Protein AF-A0A1Y0IJ52-F1 (afdb_monomer_lite)

pLDDT: mean 93.24, std 6.43, range [60.41, 97.56]

Foldseek 3Di:
DDDPPDDDDWDWDADPVGIDTCCVPPPPPPPDDDDDDDDPPDPD

InterPro domains:
  IPR036249 Thioredoxin-like superfamily [SSF52833] (1-44)

Organism: NCBI:txid1903704

Radius of gyration: 13.06 Å; chains: 1; bounding box: 29×20×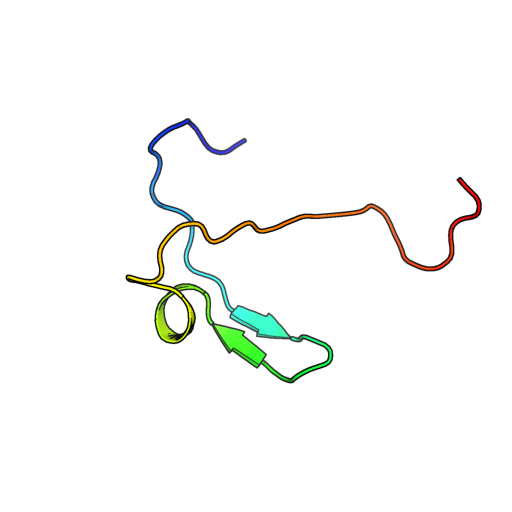32 Å

Structure (mmCIF, N/CA/C/O backbone):
data_AF-A0A1Y0IJ52-F1
#
_entry.id   AF-A0A1Y0IJ52-F1
#
loop_
_atom_site.group_PDB
_atom_site.id
_atom_site.type_symbol
_atom_site.label_atom_id
_atom_site.label_alt_id
_atom_site.label_comp_id
_atom_site.label_asym_id
_atom_site.label_entity_id
_atom_site.label_seq_id
_atom_site.pdbx_PDB_ins_code
_atom_site.Cartn_x
_atom_site.Cartn_y
_atom_site.Cartn_z
_atom_site.occupancy
_atom_site.B_iso_or_equiv
_atom_site.auth_seq_id
_atom_site.auth_comp_id
_atom_site.auth_asym_id
_atom_site.auth_atom_id
_atom_site.pdbx_PDB_model_num
ATOM 1 N N . MET A 1 1 ? -8.868 -3.941 -8.238 1.00 82.94 1 MET A N 1
ATOM 2 C CA . MET A 1 1 ? -8.774 -2.610 -7.603 1.00 82.94 1 MET A CA 1
ATOM 3 C C . MET A 1 1 ? -9.370 -2.749 -6.213 1.00 82.94 1 MET A C 1
ATOM 5 O O . MET A 1 1 ? -10.349 -3.474 -6.098 1.00 82.94 1 MET A O 1
ATOM 9 N N . LEU A 1 2 ? -8.750 -2.189 -5.171 1.00 91.31 2 LEU A N 1
ATOM 10 C CA . LEU A 1 2 ? -9.350 -2.207 -3.833 1.00 91.31 2 LEU A CA 1
ATOM 11 C C . LEU A 1 2 ? -10.391 -1.092 -3.746 1.00 91.31 2 LEU A C 1
ATOM 13 O O . LEU A 1 2 ? -10.120 0.029 -4.172 1.00 91.31 2 LEU A O 1
ATOM 17 N N . GLU A 1 3 ? -11.559 -1.411 -3.202 1.00 96.44 3 GLU A N 1
ATOM 18 C CA . GLU A 1 3 ? -12.605 -0.425 -2.939 1.00 96.44 3 GLU A CA 1
ATOM 19 C C . GLU A 1 3 ? -12.218 0.475 -1.760 1.00 96.44 3 GLU A C 1
ATOM 21 O O . GLU A 1 3 ? -11.505 0.063 -0.839 1.00 96.44 3 GLU A O 1
ATOM 26 N N . ILE A 1 4 ? -12.713 1.712 -1.755 1.00 95.75 4 ILE A N 1
ATOM 27 C CA . ILE A 1 4 ? -12.497 2.628 -0.629 1.00 95.75 4 ILE A CA 1
ATOM 28 C C . ILE A 1 4 ? -13.133 2.034 0.635 1.00 95.75 4 ILE A C 1
ATOM 30 O O . ILE A 1 4 ? -14.284 1.607 0.627 1.00 95.75 4 ILE A O 1
ATOM 34 N N . GLY A 1 5 ? -12.374 2.021 1.734 1.00 95.19 5 GLY A N 1
ATOM 35 C CA . GLY A 1 5 ? -12.809 1.442 3.008 1.00 95.19 5 GLY A CA 1
ATOM 36 C C . GLY A 1 5 ? -12.651 -0.078 3.095 1.00 95.19 5 GLY A C 1
ATOM 37 O O . GLY A 1 5 ? -12.856 -0.636 4.173 1.00 95.19 5 GLY A O 1
ATOM 38 N N . ALA A 1 6 ? -12.243 -0.749 2.011 1.00 96.31 6 ALA A N 1
ATOM 39 C CA . ALA A 1 6 ? -11.869 -2.152 2.080 1.00 96.31 6 ALA A CA 1
ATOM 40 C C . ALA A 1 6 ? -10.681 -2.336 3.029 1.00 96.31 6 ALA A C 1
ATOM 42 O O . ALA A 1 6 ? -9.734 -1.544 3.055 1.00 96.31 6 ALA A O 1
ATOM 43 N N . THR A 1 7 ? -10.724 -3.412 3.807 1.00 94.25 7 THR A N 1
ATOM 44 C CA . THR A 1 7 ? -9.582 -3.831 4.611 1.00 94.25 7 THR A CA 1
ATOM 45 C C . THR A 1 7 ? -8.406 -4.145 3.683 1.00 94.25 7 THR A C 1
ATOM 47 O O . THR A 1 7 ? -8.551 -4.925 2.742 1.00 94.25 7 THR A O 1
ATOM 50 N N . ALA A 1 8 ? -7.245 -3.533 3.939 1.00 94.06 8 ALA A N 1
ATOM 51 C CA . ALA A 1 8 ? -6.033 -3.814 3.174 1.00 94.06 8 ALA A CA 1
ATOM 52 C C . ALA A 1 8 ? -5.685 -5.308 3.288 1.00 94.06 8 ALA A C 1
ATOM 54 O O . ALA A 1 8 ? -5.742 -5.829 4.400 1.00 94.06 8 ALA A O 1
ATOM 55 N N . PRO A 1 9 ? -5.349 -6.008 2.194 1.00 94.50 9 PRO A N 1
ATOM 56 C CA . PRO A 1 9 ? -4.994 -7.420 2.255 1.00 94.50 9 PRO A CA 1
ATOM 57 C C . PRO A 1 9 ? -3.714 -7.600 3.066 1.00 94.50 9 PRO A C 1
ATOM 59 O O . PRO A 1 9 ? -2.762 -6.840 2.895 1.00 94.50 9 PRO A O 1
ATOM 62 N N . ASP A 1 10 ? -3.700 -8.604 3.935 1.00 96.25 10 ASP A N 1
ATOM 63 C CA . ASP A 1 10 ? -2.478 -8.979 4.632 1.00 96.25 10 ASP A CA 1
ATOM 64 C C . ASP A 1 10 ? -1.493 -9.612 3.644 1.00 96.25 1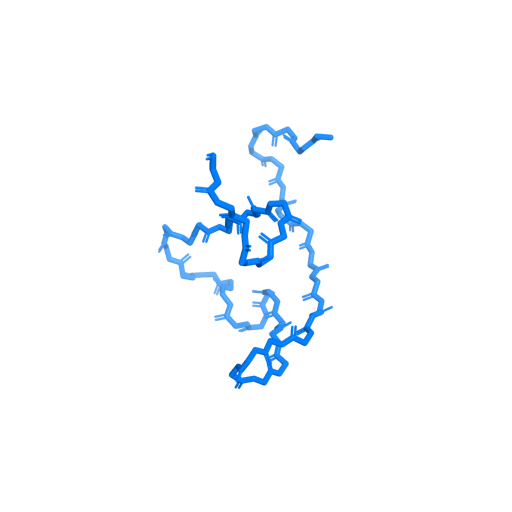0 ASP A C 1
ATOM 66 O O . ASP A 1 10 ? -1.887 -10.430 2.805 1.00 96.25 10 ASP A O 1
ATOM 70 N N . PHE A 1 11 ? -0.227 -9.209 3.709 1.00 95.69 11 PHE A N 1
ATOM 71 C CA . PHE A 1 11 ? 0.808 -9.714 2.816 1.00 95.69 11 PHE A CA 1
ATOM 72 C C . PHE A 1 11 ? 2.152 -9.830 3.519 1.00 95.69 11 PHE A C 1
ATOM 74 O O . PHE A 1 11 ? 2.461 -9.083 4.449 1.00 95.69 11 PHE A O 1
ATOM 81 N N . HIS A 1 12 ? 2.966 -10.732 2.975 1.00 97.56 12 HIS A N 1
ATOM 82 C CA . HIS A 1 12 ? 4.378 -10.862 3.283 1.00 97.56 12 HIS A CA 1
ATOM 83 C C . HIS A 1 12 ? 5.184 -10.662 1.994 1.00 97.56 12 HIS A C 1
ATOM 85 O O . HIS A 1 12 ? 4.888 -11.286 0.972 1.00 97.56 12 HIS A O 1
ATOM 91 N N . ALA A 1 13 ? 6.168 -9.768 2.034 1.00 96.62 13 ALA A N 1
ATOM 92 C CA . ALA A 1 13 ? 7.084 -9.512 0.931 1.00 96.62 13 ALA A CA 1
ATOM 93 C C . ALA A 1 13 ? 8.521 -9.312 1.423 1.00 96.62 13 ALA A C 1
ATOM 95 O O . ALA A 1 13 ? 8.746 -8.783 2.507 1.00 96.62 13 ALA A O 1
ATOM 96 N N . GLU A 1 14 ? 9.489 -9.671 0.586 1.00 97.56 14 GLU A N 1
ATOM 97 C CA . GLU A 1 14 ? 10.891 -9.311 0.797 1.00 97.56 14 GLU A CA 1
ATOM 98 C C . GLU A 1 14 ? 11.124 -7.843 0.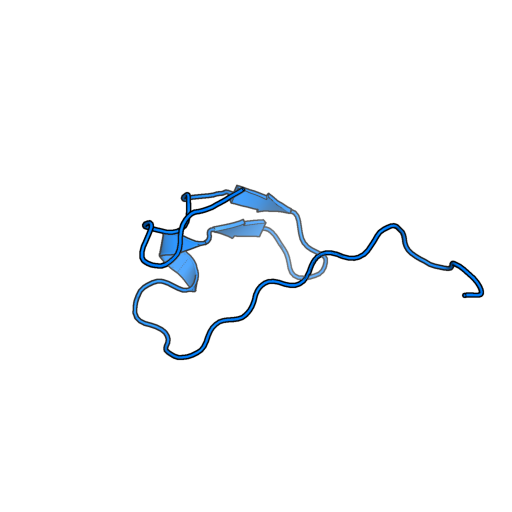421 1.00 97.56 14 GLU A C 1
ATOM 100 O O . GLU A 1 14 ? 10.610 -7.359 -0.593 1.00 97.56 14 GLU A O 1
ATOM 105 N N . SER A 1 15 ? 11.928 -7.137 1.213 1.00 95.12 15 SER A N 1
ATOM 106 C CA . SER A 1 15 ? 12.335 -5.757 0.944 1.00 95.12 15 SER A CA 1
ATOM 107 C C . SER A 1 15 ? 13.845 -5.579 1.107 1.00 95.12 15 SER A C 1
ATOM 109 O O . SER A 1 15 ? 14.551 -6.457 1.601 1.00 95.12 15 SER A O 1
ATOM 111 N N . THR A 1 16 ? 14.357 -4.409 0.724 1.00 95.50 16 THR A N 1
ATOM 112 C CA . THR A 1 16 ? 15.771 -4.050 0.914 1.00 95.50 16 THR A CA 1
ATOM 113 C C . THR A 1 16 ? 16.182 -3.935 2.383 1.00 95.50 16 THR A C 1
ATOM 115 O O . THR A 1 16 ? 17.374 -3.966 2.672 1.00 95.50 16 THR A O 1
ATOM 118 N N . GLU A 1 17 ? 15.223 -3.805 3.302 1.00 95.50 17 GLU A N 1
ATOM 119 C CA . GLU A 1 17 ? 15.456 -3.736 4.752 1.00 95.50 17 GLU A CA 1
ATOM 120 C C . GLU A 1 17 ? 15.148 -5.069 5.462 1.00 95.50 17 GLU A C 1
ATOM 122 O O . GLU A 1 17 ? 15.266 -5.162 6.682 1.00 95.50 17 GLU A O 1
ATOM 127 N N . GLY A 1 18 ? 14.795 -6.112 4.701 1.00 96.38 18 GLY A N 1
ATOM 128 C CA . GLY A 1 18 ? 14.360 -7.413 5.211 1.00 96.38 18 GLY A CA 1
ATOM 129 C C . GLY A 1 18 ? 12.882 -7.707 4.926 1.00 96.38 18 GLY A C 1
ATOM 130 O O . GLY A 1 18 ? 12.227 -6.948 4.203 1.00 96.38 18 GLY A O 1
ATOM 131 N N . PRO A 1 19 ? 12.348 -8.820 5.448 1.00 97.44 19 PRO A N 1
ATOM 132 C CA . PRO A 1 19 ? 10.954 -9.199 5.247 1.00 97.44 19 PRO A CA 1
ATOM 133 C C . PRO A 1 19 ? 9.999 -8.171 5.863 1.00 97.44 19 PRO A C 1
ATOM 135 O O . PRO A 1 19 ? 10.249 -7.643 6.945 1.00 97.44 19 PRO A O 1
ATOM 138 N N . VAL A 1 20 ? 8.896 -7.908 5.165 1.00 97.12 20 VAL A N 1
ATOM 139 C CA . VAL A 1 20 ? 7.816 -7.010 5.585 1.00 97.12 20 VAL A CA 1
ATOM 140 C C . VAL A 1 20 ? 6.524 -7.800 5.697 1.00 97.12 20 VAL A C 1
ATOM 142 O O . VAL A 1 20 ? 6.079 -8.406 4.720 1.00 97.12 20 VAL A O 1
ATOM 145 N N . HIS A 1 21 ? 5.901 -7.742 6.869 1.00 96.62 21 HIS A N 1
ATOM 146 C CA . HIS A 1 21 ? 4.594 -8.316 7.169 1.00 96.62 21 HIS A CA 1
ATOM 147 C C . HIS A 1 21 ? 3.606 -7.177 7.432 1.00 96.62 21 HIS A C 1
ATOM 149 O O . HIS A 1 21 ? 3.664 -6.523 8.473 1.00 96.62 21 HIS A O 1
ATOM 155 N N . LEU A 1 22 ? 2.672 -6.914 6.509 1.00 95.31 22 LEU A N 1
ATOM 156 C CA . LEU A 1 22 ? 1.847 -5.700 6.578 1.00 95.31 22 LEU A CA 1
ATOM 157 C C . LEU A 1 22 ? 1.118 -5.558 7.921 1.00 95.31 22 LEU A C 1
ATOM 159 O O . LEU A 1 22 ? 1.141 -4.485 8.531 1.00 95.31 22 LEU A O 1
ATOM 163 N N . TYR A 1 23 ? 0.430 -6.605 8.373 1.00 96.19 23 TYR A N 1
ATOM 164 C CA . TYR A 1 23 ? -0.365 -6.506 9.592 1.00 96.19 23 TYR A CA 1
ATOM 165 C C . TYR A 1 23 ? 0.484 -6.489 10.854 1.00 96.19 23 TYR A C 1
ATOM 167 O O . TYR A 1 23 ? 0.202 -5.678 11.736 1.00 96.19 23 TYR A O 1
ATOM 175 N N . ASP A 1 24 ? 1.510 -7.328 10.936 1.00 96.88 24 ASP A N 1
ATOM 176 C CA . ASP A 1 24 ? 2.381 -7.374 12.111 1.00 96.88 24 ASP A CA 1
ATOM 177 C C . ASP A 1 24 ? 3.126 -6.042 12.290 1.00 96.88 24 ASP A C 1
ATOM 179 O O . ASP A 1 24 ? 3.185 -5.495 13.394 1.00 96.88 24 ASP A O 1
ATOM 183 N N . ASP A 1 25 ? 3.611 -5.464 11.189 1.00 96.19 25 ASP A N 1
ATOM 184 C CA . ASP A 1 25 ? 4.493 -4.302 11.234 1.00 96.19 25 ASP A CA 1
ATOM 185 C C . ASP A 1 25 ? 3.738 -2.968 11.227 1.00 96.19 25 ASP A C 1
ATOM 187 O O . ASP A 1 25 ? 4.237 -1.971 11.766 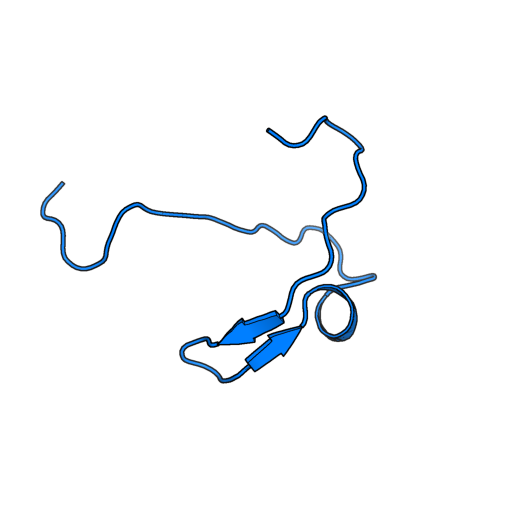1.00 96.19 25 ASP A O 1
ATOM 191 N N . TYR A 1 26 ? 2.553 -2.896 10.604 1.00 95.75 26 TYR A N 1
ATOM 192 C CA . TYR A 1 26 ? 1.876 -1.619 10.329 1.00 95.75 26 TYR A CA 1
ATOM 193 C C . TYR A 1 26 ? 0.444 -1.503 10.852 1.00 95.75 26 TYR A C 1
ATOM 195 O O . TYR A 1 26 ? -0.096 -0.391 10.870 1.00 95.75 26 TYR A O 1
ATOM 203 N N . LYS A 1 27 ? -0.192 -2.576 11.334 1.00 94.31 27 LYS A N 1
ATOM 204 C CA . LYS A 1 27 ? -1.551 -2.471 11.887 1.00 94.31 27 LYS A CA 1
ATOM 205 C C . LYS A 1 27 ? -1.569 -1.555 13.113 1.00 94.31 27 LYS A C 1
ATOM 207 O O . LYS A 1 27 ? -0.763 -1.673 14.027 1.00 94.31 27 LYS A O 1
ATOM 212 N N . GLY A 1 28 ? -2.502 -0.603 13.126 1.00 94.38 28 GLY A N 1
ATOM 213 C CA . GLY A 1 28 ? -2.616 0.408 14.184 1.00 94.38 28 GLY A CA 1
ATOM 214 C C . GLY A 1 28 ? -1.724 1.643 13.993 1.00 94.38 28 GLY A C 1
ATOM 215 O O . GLY A 1 28 ? -1.987 2.670 14.625 1.00 94.38 28 GLY A O 1
ATOM 216 N N . LYS A 1 29 ? -0.737 1.609 13.084 1.00 95.88 29 LYS A N 1
ATOM 217 C CA . LYS A 1 29 ? -0.029 2.823 12.651 1.00 95.88 29 LYS A CA 1
ATOM 218 C C . LYS A 1 29 ? -0.972 3.687 11.805 1.00 95.88 29 LYS A C 1
ATOM 220 O O . LYS A 1 29 ? -1.771 3.180 11.020 1.00 95.88 29 LYS A O 1
ATOM 225 N N . LYS A 1 30 ? -0.912 5.010 11.984 1.00 94.00 30 LYS A N 1
ATOM 226 C CA . LYS A 1 30 ? -1.766 5.967 11.259 1.00 94.00 30 LYS A CA 1
ATOM 227 C C . LYS A 1 30 ? -1.050 6.489 10.015 1.00 94.00 30 LYS A C 1
ATOM 229 O O . LYS A 1 30 ? 0.152 6.723 10.064 1.00 94.00 30 LYS A O 1
ATOM 234 N N . ASN A 1 31 ? -1.813 6.732 8.948 1.00 91.94 31 ASN A N 1
ATOM 235 C CA . ASN A 1 31 ? -1.345 7.353 7.701 1.00 91.94 31 ASN A CA 1
ATOM 236 C C . ASN A 1 31 ? -0.213 6.582 6.995 1.00 91.94 31 ASN A C 1
ATOM 238 O O . ASN A 1 31 ? 0.763 7.173 6.540 1.00 91.94 31 ASN A O 1
ATOM 242 N N . VAL A 1 32 ? -0.343 5.258 6.904 1.00 94.88 32 VAL A N 1
ATOM 243 C CA . VAL A 1 32 ? 0.575 4.408 6.133 1.00 94.88 32 VAL A CA 1
ATOM 244 C C . VAL A 1 32 ? 0.195 4.469 4.650 1.00 94.88 32 VAL A C 1
ATOM 246 O O . VAL A 1 32 ? -0.975 4.303 4.311 1.00 94.88 32 VAL A O 1
ATOM 249 N N . ILE A 1 33 ? 1.173 4.705 3.771 1.00 94.56 33 ILE A N 1
ATOM 250 C CA . ILE A 1 33 ? 0.988 4.777 2.314 1.00 94.56 33 ILE A CA 1
ATOM 251 C C . ILE A 1 33 ? 1.892 3.729 1.660 1.00 94.56 33 ILE A C 1
ATOM 253 O O . ILE A 1 33 ? 3.092 3.709 1.920 1.00 94.56 33 ILE A O 1
ATOM 257 N N . LEU A 1 34 ? 1.319 2.887 0.796 1.00 93.75 34 LEU A N 1
ATOM 258 C CA . LEU A 1 34 ? 2.055 1.940 -0.043 1.00 93.75 34 LEU A CA 1
ATOM 259 C C . LEU A 1 34 ? 2.022 2.429 -1.493 1.00 93.75 34 LEU A C 1
ATOM 261 O O . LEU A 1 34 ? 0.944 2.613 -2.059 1.00 93.75 34 LEU A O 1
ATOM 265 N N . ILE A 1 35 ? 3.196 2.657 -2.080 1.00 94.06 35 ILE A N 1
ATOM 266 C CA . ILE A 1 35 ? 3.342 3.192 -3.438 1.00 94.06 35 ILE A CA 1
ATOM 267 C C . ILE A 1 35 ? 4.017 2.134 -4.306 1.00 94.06 35 ILE A C 1
ATOM 269 O O . ILE A 1 35 ? 5.096 1.651 -3.973 1.00 94.06 35 ILE A O 1
ATOM 273 N N . PHE A 1 36 ? 3.393 1.809 -5.436 1.00 92.12 36 PHE A N 1
ATOM 274 C CA . PHE A 1 36 ? 3.977 0.954 -6.465 1.00 92.12 36 PHE A CA 1
ATOM 275 C C . PHE A 1 36 ? 4.482 1.818 -7.620 1.00 92.12 36 PHE A C 1
ATOM 277 O O . PHE A 1 36 ? 3.809 2.762 -8.032 1.00 92.12 36 PHE A O 1
ATOM 284 N N . TYR A 1 37 ? 5.645 1.473 -8.162 1.00 93.56 37 TYR A N 1
ATOM 285 C CA . TYR A 1 37 ? 6.199 2.075 -9.373 1.00 93.56 37 TYR A CA 1
ATOM 286 C C . TYR A 1 37 ? 6.625 0.968 -10.353 1.00 93.56 37 TYR A C 1
ATOM 288 O O . TYR A 1 37 ? 6.815 -0.170 -9.920 1.00 93.56 37 TYR A O 1
ATOM 296 N N . PRO A 1 38 ? 6.734 1.250 -11.668 1.00 92.12 38 PRO A N 1
ATOM 297 C CA . PRO A 1 38 ? 6.828 0.200 -12.683 1.00 92.12 38 PRO A CA 1
ATOM 298 C C . PRO A 1 38 ? 8.088 -0.663 -12.577 1.00 92.12 38 PRO A C 1
ATOM 300 O O . PRO A 1 38 ? 7.991 -1.887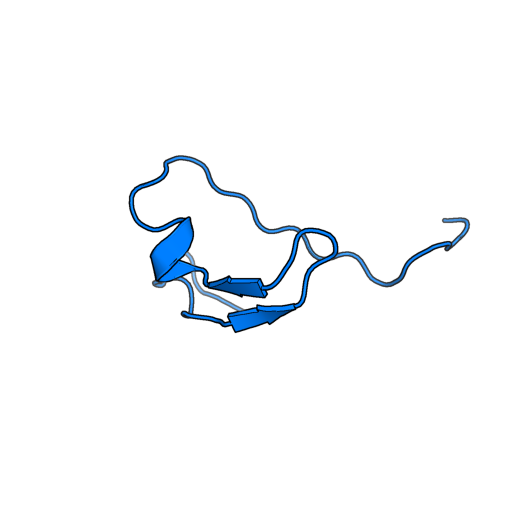 -12.542 1.00 92.12 38 PRO A O 1
ATOM 303 N N . ILE A 1 39 ? 9.267 -0.035 -12.559 1.00 92.94 39 ILE A N 1
ATOM 304 C CA . ILE A 1 39 ? 10.560 -0.718 -12.468 1.00 92.94 39 ILE A CA 1
ATOM 305 C C . ILE A 1 39 ? 11.664 0.286 -12.099 1.00 92.94 39 ILE A C 1
ATOM 307 O O . ILE A 1 39 ? 11.539 1.486 -12.339 1.00 92.94 39 ILE A O 1
ATOM 311 N N . ASN A 1 40 ? 12.742 -0.206 -11.488 1.00 92.56 40 ASN A N 1
ATOM 312 C CA . ASN A 1 40 ? 13.930 0.585 -11.163 1.00 92.56 40 ASN A CA 1
ATOM 313 C C . ASN A 1 40 ? 14.668 1.084 -12.418 1.00 92.56 40 ASN A C 1
ATOM 315 O O . ASN A 1 40 ? 14.644 0.432 -13.460 1.00 92.56 40 ASN A O 1
ATOM 319 N N . ASN A 1 41 ? 15.419 2.183 -12.270 1.00 89.88 41 ASN A N 1
ATOM 320 C CA . ASN A 1 41 ? 16.370 2.712 -13.262 1.00 89.88 41 ASN A CA 1
ATOM 321 C C . ASN A 1 41 ? 15.772 3.053 -14.641 1.00 89.88 41 ASN A C 1
ATOM 323 O O . ASN A 1 41 ? 16.451 2.930 -15.661 1.00 89.88 41 ASN A O 1
ATOM 327 N N . THR A 1 42 ? 14.518 3.501 -14.694 1.00 88.94 42 THR A N 1
ATOM 328 C CA . THR A 1 42 ? 13.912 3.999 -15.937 1.00 88.94 42 THR A CA 1
ATOM 329 C C . THR A 1 42 ? 14.110 5.506 -16.102 1.00 88.94 42 THR A C 1
ATOM 331 O O . THR A 1 42 ? 13.880 6.223 -15.128 1.00 88.94 42 THR A O 1
ATOM 334 N N . PRO A 1 43 ? 14.468 5.999 -17.309 1.00 73.81 43 PRO A N 1
ATOM 335 C CA . PRO A 1 43 ? 14.748 7.421 -17.547 1.00 73.81 43 PRO A CA 1
ATOM 336 C C . PRO A 1 43 ? 13.579 8.379 -17.281 1.00 73.81 43 PRO A C 1
ATOM 338 O O . PRO A 1 43 ? 13.834 9.534 -16.949 1.00 73.81 43 PRO A O 1
ATOM 341 N N . GLY A 1 44 ? 12.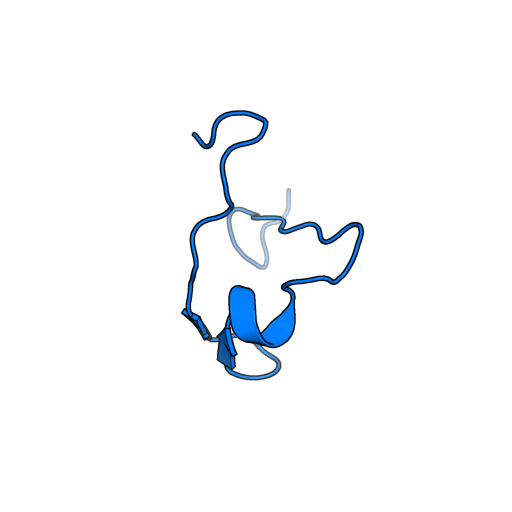331 7.899 -17.380 1.00 60.41 44 GLY A N 1
ATOM 342 C CA . GLY A 1 44 ? 11.148 8.764 -17.425 1.00 60.41 44 GLY A CA 1
ATOM 343 C C . GLY A 1 44 ? 10.943 9.368 -18.806 1.00 60.41 44 GLY A C 1
ATOM 344 O O . GLY A 1 44 ? 11.919 9.903 -19.373 1.00 60.41 44 GLY A O 1
#

Sequence (44 aa):
MLEIGATAPDFHAESTEGPVHLYDDYKGKKNVILIFYPINNTPG

Secondary structure (DSSP, 8-state):
-PPTTPPPPP-EEEETTEEEEHHHHHTT-SS------S-TT---